Protein AF-A0A535GVT7-F1 (afdb_monomer)

Nearest PDB structures (foldseek):
  2kna-assembly1_A  TM=4.948E-01  e=5.560E+00  Homo sapiens
  8i9p-assembly1_LT  TM=2.642E-01  e=6.031E+00  Thermochaetoides thermophila DSM 1495

Solvent-accessible surface area (backbone atoms only — not comparable to full-atom values): 4373 Å² total; per-residue (Å²): 138,77,78,76,70,77,81,56,45,57,79,76,37,47,70,62,37,50,51,28,52,53,46,52,47,46,34,35,76,72,70,67,45,82,72,59,90,89,59,78,59,80,63,94,64,75,93,72,73,66,87,44,67,92,36,82,67,72,61,57,69,88,82,82,131

Sequence (65 aa):
MVLEYPQGLEQKYPDAWGRIQQRRAFMHNVLGIRLKPEVLPFSNIPAYLPPFWLSPQLAMRVAYL

pLDDT: mean 87.18, std 13.84, range [36.88, 97.88]

Foldseek 3Di:
DPPDQPPCCCVVPVPQVVLQVVVQCCCCVPVVHHDDRNDTDNDPDPPDDPPCPVPPPPPDDDDDD

Radius of gyration: 16.68 Å; Cα contacts (8 Å, |Δi|>4): 37; chains: 1; bounding box: 46×23×39 Å

Structure (mmCIF, N/CA/C/O backbone):
data_AF-A0A535GVT7-F1
#
_entry.id   AF-A0A535GVT7-F1
#
loop_
_atom_site.group_PDB
_atom_site.id
_atom_site.type_symbol
_atom_site.label_atom_id
_atom_site.label_alt_id
_atom_site.label_comp_id
_atom_site.label_asym_id
_atom_site.label_entity_id
_atom_site.label_seq_id
_atom_site.pdbx_PDB_ins_code
_atom_site.Cartn_x
_atom_site.Cartn_y
_atom_site.Cartn_z
_atom_site.occupancy
_atom_site.B_iso_or_equiv
_atom_site.auth_seq_id
_atom_site.auth_comp_id
_atom_site.auth_asym_id
_atom_site.auth_atom_id
_atom_site.pdbx_PDB_model_num
ATOM 1 N N . MET A 1 1 ? 6.880 -5.771 21.893 1.00 36.88 1 MET A N 1
ATOM 2 C CA . MET A 1 1 ? 6.501 -4.403 21.485 1.00 36.88 1 MET A CA 1
ATOM 3 C C . MET A 1 1 ? 5.551 -4.525 20.301 1.00 36.88 1 MET A C 1
ATOM 5 O O . MET A 1 1 ? 5.972 -4.446 19.156 1.00 36.88 1 MET A O 1
ATOM 9 N N . VAL A 1 2 ? 4.300 -4.892 20.587 1.00 42.38 2 VAL A N 1
ATOM 10 C CA . VAL A 1 2 ? 3.241 -5.025 19.578 1.00 42.38 2 VAL A CA 1
ATOM 11 C C . VAL A 1 2 ? 2.631 -3.637 19.474 1.00 42.38 2 VAL A C 1
ATOM 13 O O . VAL A 1 2 ? 2.094 -3.153 20.464 1.00 42.38 2 VAL A O 1
ATOM 16 N N . LEU A 1 3 ? 2.832 -2.963 18.343 1.00 46.84 3 LEU A N 1
ATOM 17 C CA . LEU A 1 3 ? 2.251 -1.645 18.110 1.00 46.84 3 LEU A CA 1
ATOM 18 C C . LEU A 1 3 ? 0.736 -1.779 18.251 1.00 46.84 3 LEU A C 1
ATOM 20 O O . LEU A 1 3 ? 0.118 -2.610 17.582 1.00 46.84 3 LEU A O 1
ATOM 24 N N . GLU A 1 4 ? 0.174 -1.023 19.188 1.00 51.56 4 GLU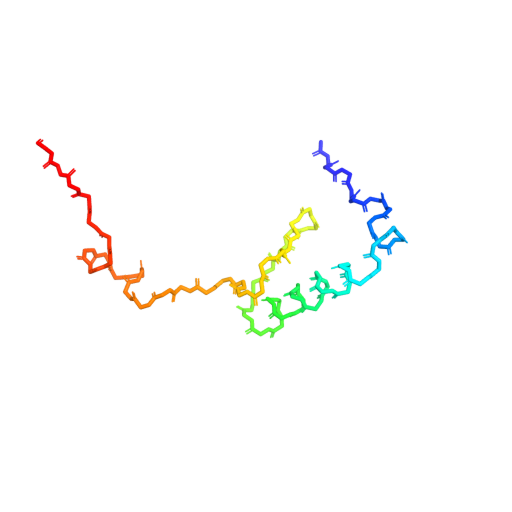 A N 1
ATOM 25 C CA . GLU A 1 4 ? -1.258 -0.975 19.429 1.00 51.56 4 GLU A CA 1
ATOM 26 C C . GLU A 1 4 ? -1.969 -0.699 18.101 1.00 51.56 4 GLU A C 1
ATOM 28 O O . GLU A 1 4 ? -1.577 0.187 17.336 1.00 51.56 4 GLU A O 1
ATOM 33 N N . TYR A 1 5 ? -3.000 -1.497 17.804 1.00 57.53 5 TYR A N 1
ATOM 34 C CA . TYR A 1 5 ? -3.950 -1.191 16.737 1.00 57.53 5 TYR A CA 1
ATOM 35 C C . TYR A 1 5 ? -4.341 0.293 16.831 1.00 57.53 5 TYR A C 1
ATOM 37 O O . TYR A 1 5 ? -4.424 0.809 17.946 1.00 57.53 5 TYR A O 1
ATOM 45 N N . PRO A 1 6 ? -4.643 0.985 15.721 1.00 59.66 6 PRO A N 1
ATOM 46 C CA . PRO A 1 6 ? -5.223 2.324 15.771 1.00 59.66 6 PRO A CA 1
ATOM 47 C C . PRO A 1 6 ? -6.653 2.241 16.336 1.00 59.66 6 PRO A C 1
ATOM 49 O O . PRO A 1 6 ? -7.644 2.353 15.612 1.00 59.66 6 PRO A O 1
ATOM 52 N N . GLN A 1 7 ? -6.765 1.982 17.639 1.00 64.31 7 GLN A N 1
ATOM 53 C CA . GLN A 1 7 ? -8.014 1.904 18.372 1.00 64.31 7 GLN A CA 1
ATOM 54 C C . GLN A 1 7 ? -8.661 3.288 18.285 1.00 64.31 7 GLN A C 1
ATOM 56 O O . GLN A 1 7 ? -8.062 4.295 18.664 1.00 64.31 7 GLN A O 1
ATOM 61 N N . GLY A 1 8 ? -9.855 3.359 17.699 1.00 78.12 8 GLY A N 1
ATOM 62 C CA . GLY A 1 8 ? -10.578 4.615 17.513 1.00 78.12 8 GLY A CA 1
ATOM 63 C C . GLY A 1 8 ? -10.624 5.150 16.082 1.00 78.12 8 GLY A C 1
ATOM 64 O O . GLY A 1 8 ? -11.429 6.041 15.833 1.00 78.12 8 GLY A O 1
ATOM 65 N N . LEU A 1 9 ? -9.806 4.667 15.134 1.00 85.25 9 LEU A N 1
ATOM 66 C CA . LEU A 1 9 ? -9.827 5.205 13.761 1.00 85.25 9 LEU A CA 1
ATOM 67 C C . LEU A 1 9 ? -11.133 4.853 13.037 1.00 85.25 9 LEU A C 1
ATOM 69 O O . LEU A 1 9 ? -11.717 5.705 12.374 1.00 85.25 9 LEU A O 1
ATOM 73 N N . GLU A 1 10 ? -11.604 3.621 13.217 1.00 89.00 10 GLU A N 1
ATOM 74 C CA . GLU A 1 10 ? -12.892 3.147 12.706 1.00 89.00 10 GLU A CA 1
ATOM 75 C C . GLU A 1 10 ? -14.065 3.979 13.235 1.00 89.00 10 GLU A C 1
ATOM 77 O O . GLU A 1 10 ? -14.957 4.339 12.473 1.00 89.00 10 GLU A O 1
ATOM 82 N N . GLN A 1 11 ? -14.038 4.341 14.521 1.00 91.31 11 GLN A N 1
ATOM 83 C CA . GLN A 1 11 ? -15.106 5.108 15.163 1.00 91.31 11 GLN A CA 1
ATOM 84 C C . GLN A 1 11 ? -15.033 6.603 14.827 1.00 91.31 11 GLN A C 1
ATOM 86 O O . GLN A 1 11 ? -16.060 7.235 14.599 1.00 91.31 11 GLN A O 1
ATOM 91 N N . LYS A 1 12 ? -13.827 7.187 14.805 1.00 93.38 12 LYS A N 1
ATOM 92 C CA . LYS A 1 12 ? -13.624 8.627 14.566 1.00 93.38 12 LYS A CA 1
ATOM 93 C C . LYS A 1 12 ? -13.709 9.000 13.086 1.00 93.38 12 LYS A C 1
ATOM 95 O O . LYS A 1 12 ? -14.112 10.115 12.772 1.00 93.38 12 LYS A O 1
ATOM 100 N N . TYR A 1 13 ? -13.318 8.094 12.188 1.00 94.12 13 TYR A N 1
ATOM 101 C CA . TYR A 1 13 ? -13.231 8.346 10.746 1.00 94.12 13 TYR A CA 1
ATOM 102 C C . TYR A 1 13 ? -13.711 7.132 9.927 1.00 94.12 13 TYR A C 1
ATOM 104 O O . TYR A 1 13 ? -12.921 6.541 9.177 1.00 94.12 13 TYR A O 1
ATOM 112 N N . PRO A 1 14 ? -15.001 6.763 10.023 1.00 94.50 14 PRO A N 1
ATOM 113 C CA . PRO A 1 14 ? -15.537 5.544 9.410 1.00 94.50 14 PRO A CA 1
ATOM 114 C C . PRO A 1 14 ? -15.324 5.488 7.891 1.00 94.50 14 PRO A C 1
ATOM 116 O O . PRO A 1 14 ? -14.955 4.444 7.357 1.00 94.50 14 PRO A O 1
ATOM 119 N N . ASP A 1 15 ? -15.436 6.616 7.187 1.00 96.50 15 ASP A N 1
ATOM 120 C CA . ASP A 1 15 ? -15.233 6.653 5.732 1.00 96.50 15 ASP A CA 1
ATOM 121 C C . ASP A 1 15 ? -13.775 6.403 5.333 1.00 96.50 15 ASP A C 1
ATOM 123 O O . ASP A 1 15 ? -13.481 5.727 4.342 1.00 96.50 15 ASP A O 1
ATOM 127 N N . ALA A 1 16 ? -12.832 6.967 6.094 1.00 94.31 16 ALA A N 1
ATOM 128 C CA . ALA A 1 16 ? -11.410 6.739 5.864 1.00 94.31 16 ALA A CA 1
ATOM 129 C C . ALA A 1 16 ? -11.056 5.279 6.147 1.00 94.31 16 ALA A C 1
ATOM 131 O O . ALA A 1 16 ? -10.349 4.653 5.353 1.00 94.31 16 ALA A O 1
ATOM 132 N N . TRP A 1 17 ? -11.606 4.727 7.228 1.00 95.25 17 TRP A N 1
ATOM 133 C CA . TRP A 1 17 ? -11.470 3.320 7.566 1.00 95.25 17 TRP A CA 1
ATOM 134 C C . TRP A 1 17 ? -12.030 2.405 6.475 1.00 95.25 17 TRP A C 1
ATOM 136 O O . TRP A 1 17 ? -11.331 1.495 6.031 1.00 95.25 17 TRP A O 1
ATOM 146 N N . GLY A 1 18 ? -13.217 2.702 5.942 1.00 95.81 18 GLY A N 1
ATOM 147 C CA . GLY A 1 18 ? -13.807 1.961 4.826 1.00 95.81 18 GLY A CA 1
ATOM 148 C C . GLY A 1 18 ? -12.887 1.904 3.602 1.00 95.81 18 GLY A C 1
ATOM 149 O O . GLY A 1 18 ? -12.650 0.826 3.052 1.00 95.81 18 GLY A O 1
ATOM 150 N N . ARG A 1 19 ? -12.272 3.033 3.217 1.00 96.94 19 ARG A N 1
ATOM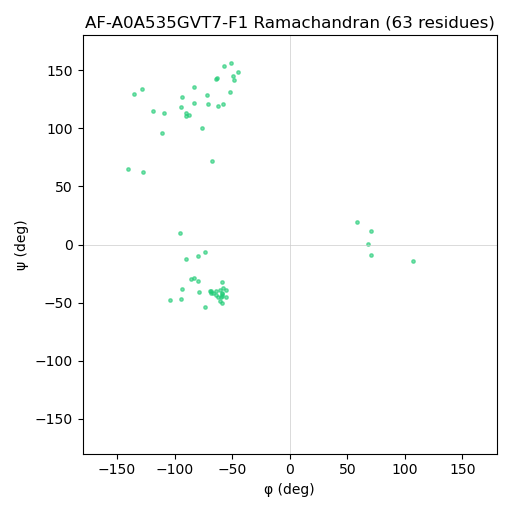 151 C CA . ARG A 1 19 ? -11.296 3.072 2.107 1.00 96.94 19 ARG A CA 1
ATOM 152 C C . ARG A 1 19 ? -10.040 2.249 2.394 1.00 96.94 19 ARG A C 1
ATOM 154 O O . ARG A 1 19 ? -9.528 1.579 1.498 1.00 96.94 19 ARG A O 1
ATOM 161 N N . ILE A 1 20 ? -9.538 2.292 3.627 1.00 95.75 20 ILE A N 1
ATOM 162 C CA . ILE A 1 20 ? -8.398 1.47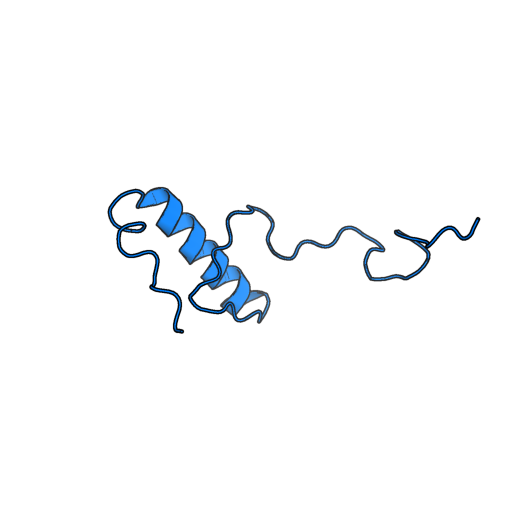6 4.067 1.00 95.75 20 ILE A CA 1
ATOM 163 C C . ILE A 1 20 ? -8.738 -0.010 3.922 1.00 95.75 20 ILE A C 1
ATOM 165 O O . ILE A 1 20 ? -7.9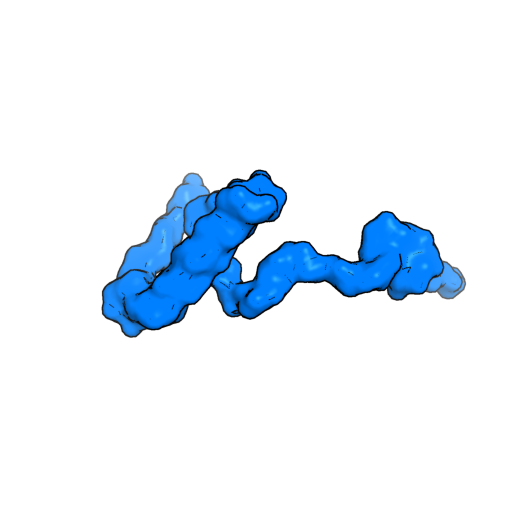64 -0.749 3.315 1.00 95.75 20 ILE A O 1
ATOM 169 N N . GLN A 1 21 ? -9.900 -0.444 4.417 1.00 95.56 21 GLN A N 1
ATOM 170 C CA . GLN A 1 21 ? -10.323 -1.845 4.354 1.00 95.56 21 GLN A CA 1
ATOM 171 C C . GLN A 1 21 ? -10.513 -2.326 2.911 1.00 95.56 21 GLN A C 1
ATOM 173 O O . GLN A 1 21 ? -9.998 -3.385 2.551 1.00 95.56 21 GLN A O 1
ATOM 178 N N . GLN A 1 22 ? -11.148 -1.526 2.050 1.00 97.06 22 GLN A N 1
ATOM 179 C CA . GLN A 1 22 ? -11.301 -1.850 0.625 1.00 97.06 22 GLN A CA 1
ATOM 180 C C . GLN A 1 22 ? -9.947 -2.039 -0.071 1.00 97.06 22 GLN A C 1
ATOM 182 O O . GLN A 1 22 ? -9.753 -2.994 -0.822 1.00 97.06 22 GLN A O 1
ATOM 187 N N . ARG A 1 23 ? -8.973 -1.171 0.215 1.00 97.06 23 ARG A N 1
ATOM 188 C CA . ARG A 1 23 ? -7.620 -1.288 -0.349 1.00 97.06 23 ARG A CA 1
ATOM 189 C C . ARG A 1 23 ? -6.868 -2.490 0.198 1.00 97.06 23 ARG A C 1
ATOM 191 O O . ARG A 1 23 ? -6.199 -3.171 -0.572 1.00 97.06 23 ARG A O 1
ATOM 198 N N . ARG A 1 24 ? -6.995 -2.791 1.495 1.00 96.38 24 ARG A N 1
ATOM 199 C CA . ARG A 1 24 ? -6.435 -4.019 2.083 1.00 96.38 24 ARG A CA 1
ATOM 200 C C . ARG A 1 24 ? -7.013 -5.260 1.401 1.00 96.38 24 ARG A C 1
ATOM 202 O O . ARG A 1 24 ? -6.249 -6.152 1.043 1.00 96.38 24 ARG A O 1
ATOM 209 N N . ALA A 1 25 ? -8.324 -5.285 1.163 1.00 96.62 25 ALA A N 1
ATOM 210 C CA . ALA A 1 25 ? -8.988 -6.369 0.447 1.00 96.62 25 ALA A CA 1
ATOM 211 C C . ALA A 1 25 ? -8.479 -6.497 -0.996 1.00 96.62 25 ALA A C 1
ATOM 213 O O . ALA A 1 25 ? -8.141 -7.597 -1.414 1.00 96.62 25 ALA A O 1
ATOM 214 N N . PHE A 1 26 ? -8.344 -5.392 -1.735 1.00 96.69 26 PHE A N 1
ATOM 215 C CA . PHE A 1 26 ? -7.762 -5.404 -3.082 1.00 96.69 26 PHE A CA 1
ATOM 216 C C . PHE A 1 26 ? -6.330 -5.957 -3.086 1.00 96.69 26 PHE A C 1
ATOM 218 O O . PHE A 1 26 ? -6.019 -6.882 -3.836 1.00 96.69 26 PHE A O 1
ATOM 225 N N . MET A 1 27 ? -5.464 -5.440 -2.212 1.00 97.19 27 MET A N 1
ATOM 226 C CA . MET A 1 27 ? -4.074 -5.890 -2.129 1.00 97.19 27 MET A CA 1
ATOM 227 C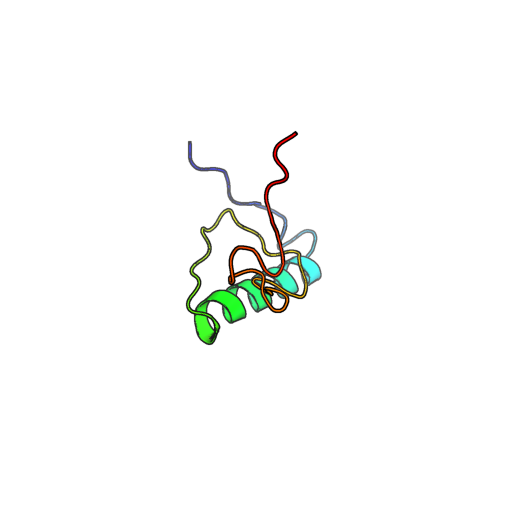 C . MET A 1 2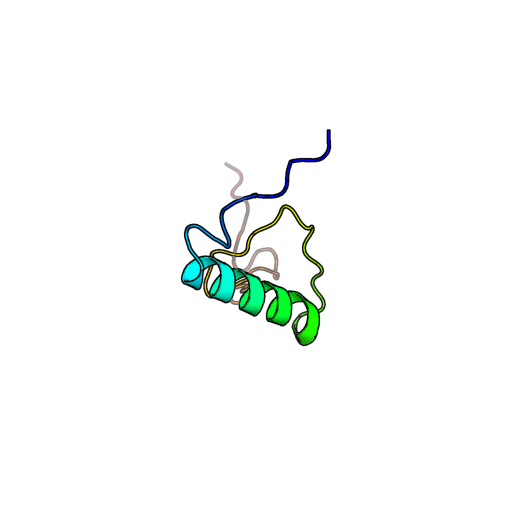7 ? -3.982 -7.378 -1.778 1.00 97.19 27 MET A C 1
ATOM 229 O O . MET A 1 27 ? -3.173 -8.081 -2.374 1.00 97.19 27 MET A O 1
ATOM 233 N N . HIS A 1 28 ? -4.835 -7.877 -0.880 1.00 97.00 28 HIS A N 1
ATOM 234 C CA . HIS A 1 28 ? -4.845 -9.289 -0.505 1.00 97.00 28 HIS A CA 1
ATOM 235 C C . HIS A 1 28 ? -5.432 -10.194 -1.594 1.00 97.00 28 HIS A C 1
ATOM 237 O O . HIS A 1 28 ? -4.781 -11.151 -2.008 1.00 97.00 28 HIS A O 1
ATOM 243 N N . ASN A 1 29 ? -6.648 -9.890 -2.046 1.00 97.88 29 ASN A N 1
ATOM 244 C CA . ASN A 1 29 ? -7.459 -10.783 -2.871 1.00 97.88 29 ASN A CA 1
ATOM 245 C C . ASN A 1 29 ? -7.097 -10.709 -4.359 1.00 97.88 29 ASN A C 1
ATOM 247 O O . ASN A 1 29 ? -7.292 -11.689 -5.068 1.00 97.88 29 ASN A O 1
ATOM 251 N N . VAL A 1 30 ? -6.598 -9.562 -4.835 1.00 96.81 30 VAL A N 1
ATOM 252 C CA . VAL A 1 30 ? -6.269 -9.349 -6.256 1.00 96.81 30 VAL A CA 1
ATOM 253 C C . VAL A 1 30 ? -4.765 -9.410 -6.491 1.00 96.81 30 VAL A C 1
ATOM 255 O O . VAL A 1 30 ? -4.319 -10.101 -7.399 1.00 96.81 30 VAL A O 1
ATOM 258 N N . LEU A 1 31 ? -3.972 -8.711 -5.672 1.00 95.50 31 LEU A N 1
ATOM 259 C CA . LEU A 1 31 ? -2.515 -8.654 -5.859 1.00 95.50 31 LEU A CA 1
ATOM 260 C C . LEU A 1 31 ? -1.752 -9.759 -5.111 1.00 95.50 31 LEU A C 1
ATOM 262 O O . LEU A 1 31 ? -0.555 -9.920 -5.326 1.00 95.50 31 LEU A O 1
ATOM 266 N N . GLY A 1 32 ? -2.402 -10.488 -4.197 1.00 96.88 32 GLY A N 1
ATOM 267 C CA . GLY A 1 32 ? -1.740 -11.492 -3.355 1.00 96.88 32 GLY A CA 1
ATOM 268 C C . GLY A 1 32 ? -0.805 -10.908 -2.283 1.00 96.88 32 GLY A C 1
ATOM 269 O O . GLY A 1 32 ? -0.060 -11.648 -1.639 1.00 96.88 32 GLY A O 1
ATOM 270 N N . ILE A 1 33 ? -0.842 -9.594 -2.046 1.00 96.94 33 ILE A N 1
ATOM 271 C CA . ILE A 1 33 ? 0.012 -8.883 -1.089 1.00 96.94 33 ILE A CA 1
ATOM 272 C C . ILE A 1 33 ? -0.670 -8.852 0.283 1.00 96.94 33 ILE A C 1
ATOM 274 O O . ILE A 1 33 ? -1.689 -8.191 0.488 1.00 96.94 33 ILE A O 1
ATOM 278 N N . ARG A 1 34 ? -0.082 -9.543 1.264 1.00 96.25 34 ARG A N 1
ATOM 279 C CA . ARG A 1 34 ? -0.573 -9.568 2.651 1.00 96.25 34 ARG A CA 1
ATOM 280 C C . ARG A 1 34 ? 0.065 -8.451 3.471 1.00 96.25 34 ARG A C 1
ATOM 282 O O . ARG A 1 34 ? 1.249 -8.502 3.788 1.00 96.25 34 ARG A O 1
ATOM 289 N N . LEU A 1 35 ? -0.735 -7.453 3.840 1.00 94.38 35 LEU A N 1
ATOM 290 C CA . LEU A 1 35 ? -0.297 -6.363 4.709 1.00 94.38 35 LEU A CA 1
ATOM 291 C C . LEU A 1 35 ? -0.376 -6.759 6.185 1.00 94.38 35 LEU A C 1
ATOM 293 O O . LEU A 1 35 ? -1.410 -7.258 6.642 1.00 94.38 35 LEU A O 1
ATOM 297 N N . LYS A 1 36 ? 0.674 -6.438 6.949 1.00 94.00 36 LYS A N 1
ATOM 298 C CA . LYS A 1 36 ? 0.638 -6.532 8.414 1.00 94.00 36 LYS A CA 1
ATOM 299 C C . LYS A 1 36 ? -0.504 -5.672 8.996 1.00 94.00 36 LYS A C 1
ATOM 301 O O . LYS A 1 36 ? -0.927 -4.711 8.337 1.00 94.00 36 LYS A O 1
ATOM 306 N N . PRO A 1 37 ? -1.037 -6.007 10.183 1.00 89.19 37 PRO A N 1
ATOM 307 C CA . PRO A 1 37 ? -2.138 -5.264 10.801 1.00 89.19 37 PRO A CA 1
ATOM 308 C C . PRO A 1 37 ? -1.864 -3.765 10.980 1.00 89.19 37 PRO A C 1
ATOM 310 O O . PRO A 1 37 ? -2.738 -2.946 10.712 1.00 89.19 37 PRO A O 1
ATOM 313 N N . GLU A 1 38 ? -0.637 -3.404 11.344 1.00 89.69 38 GLU A N 1
ATOM 314 C CA . GLU A 1 38 ? -0.193 -2.028 11.580 1.00 89.69 38 GLU A CA 1
ATOM 315 C C . GLU A 1 38 ? -0.005 -1.193 10.295 1.00 89.69 38 GLU A C 1
ATOM 317 O O . GLU A 1 38 ? 0.227 0.012 10.366 1.00 89.69 38 GLU A O 1
ATOM 322 N N . VAL A 1 39 ? -0.117 -1.801 9.105 1.00 91.88 39 VAL A N 1
ATOM 323 C CA . VAL A 1 39 ? 0.070 -1.113 7.817 1.00 91.88 39 VAL A CA 1
ATOM 324 C C . VAL A 1 39 ? -1.268 -0.640 7.247 1.00 91.88 39 VAL A C 1
ATOM 326 O O . VAL A 1 39 ? -2.135 -1.445 6.891 1.00 91.88 39 VAL A O 1
ATOM 329 N N . LEU A 1 40 ? -1.415 0.677 7.084 1.00 92.44 40 LEU A N 1
ATOM 330 C CA . LEU A 1 40 ? -2.625 1.313 6.557 1.00 92.44 40 LEU A CA 1
ATOM 331 C C . LEU A 1 40 ? -2.391 1.881 5.141 1.00 92.44 40 LEU A C 1
ATOM 333 O O . LEU A 1 40 ? -1.636 2.842 4.983 1.00 92.44 40 LEU A O 1
ATOM 337 N N . PRO A 1 41 ? -3.030 1.332 4.088 1.00 94.19 41 PRO A N 1
ATOM 338 C CA . PRO A 1 41 ? -2.904 1.864 2.730 1.00 94.19 41 PRO A CA 1
ATOM 339 C C . PRO A 1 41 ? -3.732 3.146 2.523 1.00 94.19 41 PRO A C 1
ATOM 341 O O . PRO A 1 41 ? -4.939 3.108 2.260 1.00 94.19 41 PRO A O 1
ATOM 344 N N . PHE A 1 42 ? -3.065 4.300 2.589 1.00 93.31 42 PHE A N 1
ATOM 345 C CA . PHE A 1 42 ? -3.696 5.604 2.346 1.00 93.31 42 PHE A CA 1
ATOM 346 C C . PHE A 1 42 ? -3.749 6.013 0.867 1.00 93.31 42 PHE A C 1
ATOM 348 O O . PHE A 1 42 ? -4.698 6.693 0.470 1.00 93.31 42 PHE A O 1
ATOM 355 N N . SER A 1 43 ? -2.784 5.568 0.053 1.00 92.12 43 SER A N 1
ATOM 356 C CA . SER A 1 43 ? -2.752 5.844 -1.390 1.00 92.12 43 SER A CA 1
ATOM 357 C C . SER A 1 43 ? -3.961 5.237 -2.109 1.00 92.12 43 SER A C 1
ATOM 359 O O . SER A 1 43 ? -4.409 4.139 -1.777 1.00 92.12 43 SER A O 1
ATOM 361 N N . ASN A 1 44 ? -4.486 5.936 -3.115 1.00 91.12 44 ASN A N 1
ATOM 362 C CA . ASN A 1 44 ? -5.527 5.432 -4.013 1.00 91.12 44 ASN A CA 1
ATOM 363 C C . ASN A 1 44 ? -4.985 4.508 -5.118 1.00 91.12 44 ASN A C 1
ATOM 365 O O . ASN A 1 44 ? -5.784 3.857 -5.782 1.00 91.12 44 ASN A O 1
ATOM 369 N N . ILE A 1 45 ? -3.662 4.420 -5.281 1.00 92.06 45 ILE A N 1
ATOM 370 C CA . ILE A 1 45 ? -2.979 3.554 -6.255 1.00 92.06 45 ILE A CA 1
ATOM 371 C C . ILE A 1 45 ? -1.912 2.680 -5.564 1.00 92.06 45 ILE A C 1
ATOM 373 O O . ILE A 1 45 ? -0.714 2.832 -5.815 1.00 92.06 45 ILE A O 1
ATOM 377 N N . PRO A 1 46 ? -2.298 1.793 -4.625 1.00 91.81 46 PRO A N 1
ATOM 378 C CA . PRO A 1 46 ? -1.330 0.961 -3.918 1.00 91.81 46 PRO A CA 1
ATOM 379 C C . PRO A 1 46 ? -0.614 0.003 -4.878 1.00 91.81 46 PRO A C 1
ATOM 381 O O . PRO A 1 46 ? -1.234 -0.553 -5.780 1.00 91.81 46 PRO A O 1
ATOM 384 N N . ALA A 1 47 ? 0.685 -0.212 -4.643 1.00 90.88 47 ALA A N 1
ATOM 385 C CA . ALA A 1 47 ? 1.536 -1.120 -5.420 1.00 90.88 47 ALA A CA 1
ATOM 386 C C . ALA A 1 47 ? 1.630 -0.808 -6.931 1.00 90.88 47 ALA A C 1
ATOM 388 O O . ALA A 1 47 ? 2.034 -1.667 -7.712 1.00 90.88 47 ALA A O 1
ATOM 389 N N . TYR A 1 48 ? 1.297 0.418 -7.350 1.00 91.81 48 TYR A N 1
ATOM 390 C CA . TYR A 1 48 ? 1.538 0.865 -8.718 1.00 91.81 48 TYR A CA 1
ATOM 391 C C . TYR A 1 48 ? 3.034 1.096 -8.958 1.00 91.81 48 TYR A C 1
ATOM 393 O O . TYR A 1 48 ? 3.683 1.830 -8.210 1.00 91.81 48 TYR A O 1
ATOM 401 N N . LEU A 1 49 ? 3.559 0.492 -10.024 1.00 89.06 49 LEU A N 1
ATOM 402 C CA . LEU A 1 49 ? 4.917 0.706 -10.511 1.00 89.06 49 LEU A CA 1
ATOM 403 C C . LEU A 1 49 ? 4.817 1.270 -11.939 1.00 89.06 49 LEU A C 1
ATOM 405 O O . LEU A 1 49 ? 4.313 0.570 -12.822 1.00 89.06 49 LEU A O 1
ATOM 409 N N . PRO A 1 50 ? 5.259 2.516 -12.186 1.00 88.38 50 PRO A N 1
ATOM 410 C CA . PRO A 1 50 ? 5.422 3.049 -13.532 1.00 88.38 50 PRO A CA 1
ATOM 411 C C . PRO A 1 50 ? 6.244 2.125 -14.448 1.00 88.38 50 PRO A C 1
ATOM 413 O O . PRO A 1 50 ? 7.078 1.350 -13.961 1.00 88.38 50 PRO A O 1
ATOM 416 N N . PRO A 1 51 ? 6.071 2.231 -15.780 1.00 91.56 51 PRO A N 1
ATOM 417 C CA . PRO A 1 51 ? 6.900 1.508 -16.736 1.00 91.56 51 PRO A CA 1
ATOM 418 C C . PRO A 1 51 ? 8.397 1.641 -16.431 1.00 91.56 51 PRO A C 1
ATOM 420 O O . PRO A 1 51 ? 8.876 2.707 -16.045 1.00 91.56 51 PRO A O 1
ATOM 423 N N . PHE A 1 52 ? 9.128 0.542 -16.625 1.00 92.38 52 PHE A N 1
ATOM 424 C CA . PHE A 1 52 ? 10.582 0.439 -16.455 1.00 92.38 52 PHE A CA 1
ATOM 425 C C . PHE A 1 52 ? 11.133 0.551 -15.023 1.00 92.38 52 PHE A C 1
ATOM 427 O O . PHE A 1 52 ? 12.340 0.406 -14.847 1.00 92.38 52 PHE A O 1
ATOM 434 N N . TRP A 1 53 ? 10.311 0.722 -13.979 1.00 90.38 53 TRP A N 1
ATOM 435 C CA . TRP A 1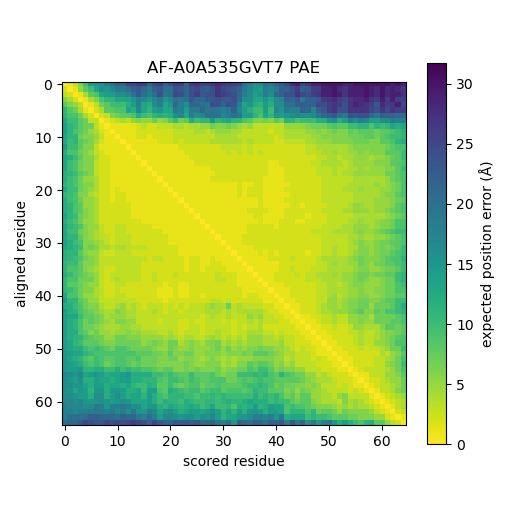 53 ? 10.809 0.721 -12.588 1.00 90.38 53 TRP A CA 1
ATOM 436 C C . TRP A 1 53 ? 11.516 -0.574 -12.182 1.00 90.38 53 TRP A C 1
ATOM 438 O O . TRP A 1 53 ? 12.464 -0.542 -11.403 1.00 90.38 53 TRP A O 1
ATOM 448 N N . LEU A 1 54 ? 11.079 -1.709 -12.730 1.00 88.19 54 LEU A N 1
ATOM 449 C CA . LEU A 1 54 ? 11.709 -3.013 -12.503 1.00 88.19 54 LEU A CA 1
ATOM 450 C C . LEU A 1 54 ? 12.723 -3.387 -13.593 1.00 88.19 54 LEU A C 1
ATOM 452 O O . LEU A 1 54 ? 13.179 -4.525 -13.643 1.00 88.19 54 LEU A O 1
ATOM 456 N N . SER A 1 55 ? 13.071 -2.447 -14.472 1.00 90.56 55 SER A N 1
ATOM 457 C CA . SER A 1 55 ? 14.112 -2.607 -15.482 1.00 90.56 55 SER A CA 1
ATOM 458 C C . SER A 1 55 ? 15.282 -1.706 -1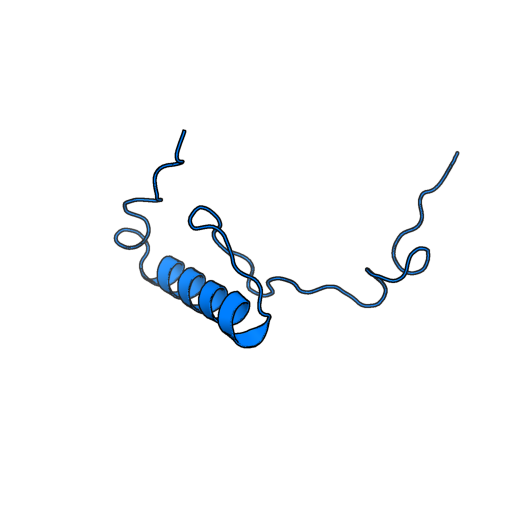5.099 1.00 90.56 55 SER A C 1
ATOM 460 O O . SER A 1 55 ? 15.250 -0.502 -15.390 1.00 90.56 55 SER A O 1
ATOM 462 N N . PRO A 1 56 ? 16.304 -2.253 -14.415 1.00 85.44 56 PRO A N 1
ATOM 463 C CA . PRO A 1 56 ? 17.482 -1.485 -14.051 1.00 85.44 56 PRO A CA 1
ATOM 464 C C . PRO A 1 56 ? 18.033 -0.718 -15.265 1.00 85.44 56 PRO A C 1
ATOM 466 O O . PRO A 1 56 ? 17.946 -1.185 -16.39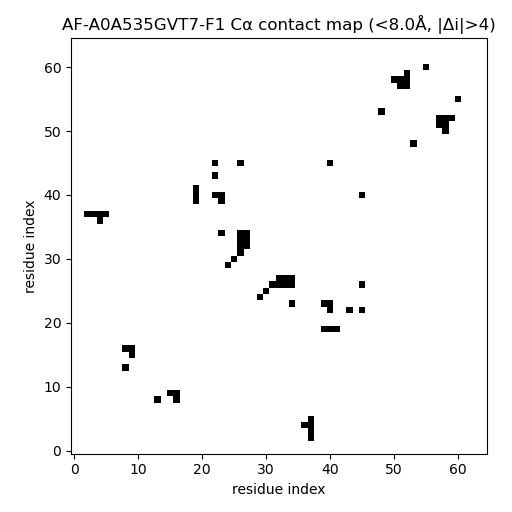8 1.00 85.44 56 PRO A O 1
ATOM 469 N N . GLN A 1 57 ? 18.559 0.487 -15.029 1.00 87.88 57 GLN A N 1
ATOM 470 C CA . GLN A 1 57 ? 19.127 1.390 -16.044 1.00 87.88 57 GLN A CA 1
ATOM 471 C C . GLN A 1 57 ? 18.143 2.063 -17.020 1.00 87.88 57 GLN A C 1
ATOM 473 O O . GLN A 1 57 ? 18.575 2.978 -17.720 1.00 87.88 57 GLN A O 1
ATOM 478 N N . LEU A 1 58 ? 16.855 1.696 -17.055 1.00 87.19 58 LEU A N 1
ATOM 479 C CA . LEU A 1 58 ? 15.876 2.339 -17.947 1.00 87.19 58 LEU A CA 1
ATOM 480 C C . LEU A 1 58 ? 15.093 3.477 -17.274 1.00 87.19 58 LEU A C 1
ATOM 482 O O . LEU A 1 58 ? 14.987 4.556 -17.847 1.00 87.19 58 LEU A O 1
ATOM 486 N N . ALA A 1 59 ? 14.573 3.267 -16.059 1.00 88.75 59 ALA A N 1
ATOM 487 C CA . ALA A 1 59 ? 13.904 4.330 -15.293 1.00 88.75 59 ALA A CA 1
ATOM 488 C C . ALA A 1 59 ? 14.846 5.055 -14.323 1.00 88.75 59 ALA A C 1
ATOM 490 O O . ALA A 1 59 ? 14.738 6.262 -14.119 1.00 88.75 59 ALA A O 1
ATOM 491 N N . MET A 1 60 ? 15.754 4.307 -13.693 1.00 81.75 60 MET A N 1
ATOM 492 C CA . MET A 1 60 ? 16.679 4.814 -12.684 1.00 81.75 60 MET A CA 1
ATOM 493 C C . MET A 1 60 ? 18.087 4.278 -12.949 1.00 81.75 60 MET A C 1
ATOM 495 O O . MET A 1 60 ? 18.290 3.070 -13.102 1.00 81.75 60 MET A O 1
ATOM 499 N N . ARG A 1 61 ? 19.072 5.182 -12.972 1.00 86.88 61 ARG A N 1
ATOM 500 C CA . ARG A 1 61 ? 20.503 4.871 -13.056 1.00 86.88 61 ARG A CA 1
ATOM 501 C C . ARG A 1 61 ? 21.234 5.610 -11.941 1.00 86.88 61 ARG A C 1
ATOM 503 O O . ARG A 1 61 ? 21.005 6.798 -11.742 1.00 86.88 61 ARG A O 1
ATOM 510 N N . VAL A 1 62 ? 22.126 4.915 -11.239 1.00 80.75 62 VAL A N 1
ATOM 511 C CA . VAL A 1 62 ? 23.054 5.564 -10.306 1.00 80.75 62 VAL A CA 1
ATOM 512 C C . VAL A 1 62 ? 24.079 6.343 -11.128 1.00 80.75 62 VAL A C 1
ATOM 514 O O . VAL A 1 62 ? 24.762 5.764 -11.976 1.00 80.75 62 VAL A O 1
ATOM 517 N N . ALA A 1 63 ? 24.151 7.655 -10.911 1.00 84.12 63 ALA A N 1
ATOM 518 C CA . ALA A 1 63 ? 25.224 8.480 -11.444 1.00 84.12 63 ALA A CA 1
ATOM 519 C C . ALA A 1 63 ? 26.427 8.373 -10.502 1.00 84.12 63 ALA A C 1
ATOM 521 O O . ALA A 1 63 ? 26.309 8.671 -9.315 1.00 84.12 63 ALA A O 1
ATOM 522 N N . TYR A 1 64 ? 27.562 7.926 -11.030 1.00 82.19 64 TYR A N 1
ATOM 523 C CA . TYR A 1 64 ? 28.848 8.054 -10.353 1.00 82.19 64 TYR A CA 1
ATOM 524 C C . TYR A 1 64 ? 29.501 9.342 -10.867 1.00 82.19 64 TYR A C 1
ATOM 526 O O . TYR A 1 64 ? 29.546 9.539 -12.084 1.00 82.19 64 TYR A O 1
ATOM 534 N N . LEU A 1 65 ? 29.904 10.223 -9.944 1.00 68.88 65 LEU A N 1
ATOM 535 C CA . LEU A 1 65 ? 30.746 11.393 -10.219 1.00 68.88 65 LEU A CA 1
ATOM 536 C C . LEU A 1 65 ? 32.216 10.974 -10.274 1.00 68.88 65 LEU A C 1
ATOM 538 O O . LEU A 1 65 ? 32.590 10.102 -9.456 1.00 68.88 65 LEU A O 1
#

Secondary structure (DSSP, 8-state):
------TTHHHH-HHHHHHHHHHHHHHHHTT-----TT-----SSTT---TTTTSTTTS--PPP-

Mean predicted aligned error: 6.67 Å